Protein AF-A0A482RFK4-F1 (afdb_monomer)

pLDDT: mean 79.27, std 25.06, range [31.72, 98.38]

Mean predicted aligned error: 10.67 Å

Foldseek 3Di:
DDALEAAACEAAADCEAAEHNEYYYCEYEYALEYEYHPEYAYCEYHEHVEYEAHCEYHDHQEYEYHPHYHYHVHYDDHNWYFDDDPCVVVDDDDDDDDPDDDDDDDDGDTDDDDPPPDD

Sequence (119 aa):
MKDGAVLDRCIIGAGACIGTNARLHDTIVLPGARVGDKAQAFFSIIGALASVGPAAVLHPGVVVGAHCPVDAERIVASYTRLAAVSAEECGAPSHPTQARLWPQPGECIVREAREEEDE

Solvent-accessible surface area (backbone atoms only — not comparable to full-atom values): 6371 Å² total; per-residue (Å²): 111,40,66,76,44,44,76,41,81,55,48,79,30,67,77,40,41,43,23,39,45,16,41,37,32,52,22,39,38,28,39,47,14,35,40,20,38,47,16,36,36,29,46,24,40,40,19,40,51,12,36,40,17,38,47,14,36,38,31,51,47,20,35,39,26,53,61,20,65,42,55,62,60,38,75,43,60,59,61,38,49,40,51,50,72,60,51,84,81,56,86,64,83,90,83,90,83,74,98,72,76,80,83,77,86,68,88,59,68,77,55,79,80,76,82,80,80,87,126

Secondary structure (DSSP, 8-state):
--TT-EEES-EE-TT-EE-TT-EEES-EE-TT-EE-TT-EEES-EE-TT-EE-TT-EE-TT-EEPTT-EE-TT-EE-TT-EE-PPPTTTTT-------S-S------------------

Nearest PDB structures (foldseek):
  6o81-assembly1_B  TM=9.706E-01  e=1.075E-03  Homo sapiens
  6jly-assembly1_J  TM=9.493E-01  e=5.920E-03  Schizosaccharomyces pombe 972h-
  5vmk-assembly1_C  TM=9.844E-01  e=8.533E-03  Acinetobacter baumannii
  8tqo-assembly1_A  TM=7.732E-01  e=6.604E-04  Homo sapiens
  8cu9-assembly1_A  TM=8.658E-01  e=1.307E-02  Klebsiella pneumoniae subsp. pneumoniae

Radius of gyration: 14.48 Å; Cα contacts (8 Å, |Δi|>4): 309; chains: 1; bounding box: 39×36×40 Å

Structure (mmCIF, N/CA/C/O backbone):
data_AF-A0A482RFK4-F1
#
_entry.id   AF-A0A482RFK4-F1
#
loop_
_atom_site.group_PDB
_atom_site.id
_atom_site.type_symbol
_atom_site.label_atom_id
_atom_site.label_alt_id
_atom_site.label_comp_id
_atom_site.label_asym_id
_atom_site.label_entity_id
_atom_site.label_seq_id
_atom_site.pdbx_PDB_ins_code
_atom_site.Cartn_x
_atom_site.Cartn_y
_atom_site.Cartn_z
_atom_site.occupancy
_atom_site.B_iso_or_equiv
_atom_site.auth_seq_id
_atom_site.auth_comp_id
_atom_site.auth_asym_id
_atom_site.auth_atom_id
_atom_site.pdbx_PDB_model_num
ATOM 1 N N . MET A 1 1 ? -8.321 -10.108 4.914 1.00 69.69 1 MET A N 1
ATOM 2 C CA . MET A 1 1 ? -8.699 -8.689 5.087 1.00 69.69 1 MET A CA 1
ATOM 3 C C . MET A 1 1 ? -9.358 -8.556 6.446 1.00 69.69 1 MET A C 1
ATOM 5 O O . MET A 1 1 ? -10.093 -9.467 6.808 1.00 69.69 1 MET A O 1
ATOM 9 N N . LYS A 1 2 ? -9.034 -7.512 7.211 1.00 81.69 2 LYS A N 1
ATOM 10 C CA . LYS A 1 2 ? -9.659 -7.242 8.513 1.00 81.69 2 LYS A CA 1
ATOM 11 C C . LYS A 1 2 ? -10.765 -6.187 8.394 1.00 81.69 2 LYS A C 1
ATOM 13 O O . LYS A 1 2 ? -10.870 -5.511 7.371 1.00 81.69 2 LYS A O 1
ATOM 18 N N . ASP A 1 3 ? -11.559 -6.059 9.451 1.00 89.44 3 ASP A N 1
ATOM 19 C CA . ASP A 1 3 ? -12.733 -5.187 9.513 1.00 89.44 3 ASP A CA 1
ATOM 20 C C . ASP A 1 3 ? -12.427 -3.723 9.157 1.00 89.44 3 ASP A C 1
ATOM 22 O O . ASP A 1 3 ? -11.358 -3.181 9.453 1.00 89.44 3 ASP A O 1
ATOM 26 N N . GLY A 1 4 ? -13.385 -3.072 8.496 1.00 91.75 4 GLY A N 1
ATOM 27 C CA . GLY A 1 4 ? -13.332 -1.642 8.174 1.00 91.75 4 GLY A CA 1
ATOM 28 C C . GLY A 1 4 ? -12.317 -1.237 7.101 1.00 91.75 4 GLY A C 1
ATOM 29 O O . GLY A 1 4 ? -12.232 -0.055 6.774 1.00 91.75 4 GLY A O 1
ATOM 30 N N . ALA A 1 5 ? -11.544 -2.173 6.542 1.00 93.62 5 ALA A N 1
ATOM 31 C CA . ALA A 1 5 ? -10.683 -1.872 5.406 1.00 93.62 5 ALA A CA 1
ATOM 32 C C . ALA A 1 5 ? -11.521 -1.486 4.173 1.00 93.62 5 ALA A C 1
ATOM 34 O O . ALA A 1 5 ? -12.540 -2.109 3.876 1.00 93.62 5 ALA A O 1
ATOM 35 N N . VAL A 1 6 ? -11.078 -0.459 3.453 1.00 96.75 6 VAL A N 1
ATOM 36 C CA . VAL A 1 6 ? -11.724 0.054 2.240 1.00 96.75 6 VAL A CA 1
ATOM 37 C C . VAL A 1 6 ? -10.761 -0.139 1.081 1.0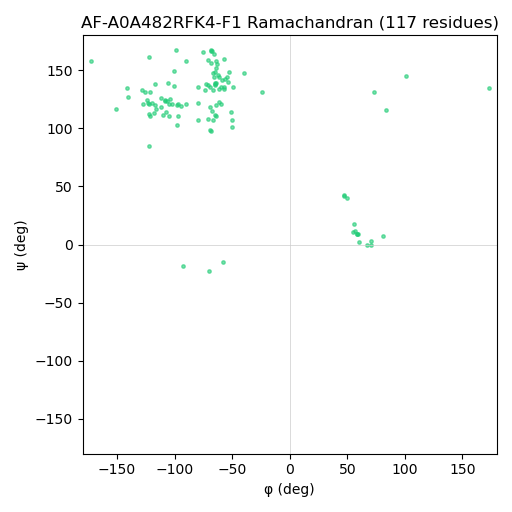0 96.75 6 VAL A C 1
ATOM 39 O O . VAL A 1 6 ? -9.648 0.385 1.110 1.00 96.75 6 VAL A O 1
ATOM 42 N N . LEU A 1 7 ? -11.185 -0.910 0.082 1.00 96.19 7 LEU A N 1
ATOM 43 C CA . LEU A 1 7 ? -10.423 -1.168 -1.133 1.00 96.19 7 LEU A CA 1
ATOM 44 C C . LEU A 1 7 ? -11.255 -0.732 -2.330 1.00 96.19 7 LEU A C 1
ATOM 46 O O . LEU A 1 7 ? -12.347 -1.256 -2.542 1.00 96.19 7 LEU A O 1
ATOM 50 N N . ASP A 1 8 ? -10.720 0.190 -3.115 1.00 97.50 8 ASP A N 1
ATOM 51 C CA . ASP A 1 8 ? -11.346 0.671 -4.340 1.00 97.50 8 ASP A CA 1
ATOM 52 C C . ASP A 1 8 ? -10.388 0.478 -5.518 1.00 97.50 8 ASP A C 1
ATOM 54 O O . ASP A 1 8 ? -9.231 0.894 -5.460 1.00 97.50 8 ASP A O 1
ATOM 58 N N . ARG A 1 9 ? -10.844 -0.228 -6.559 1.00 97.75 9 ARG A N 1
ATOM 59 C CA . ARG A 1 9 ? -10.045 -0.581 -7.754 1.00 97.75 9 ARG A CA 1
ATOM 60 C C . ARG A 1 9 ? -8.652 -1.149 -7.434 1.00 97.75 9 ARG A C 1
ATOM 62 O O . ARG A 1 9 ? -7.653 -0.802 -8.055 1.00 97.75 9 ARG A O 1
ATOM 69 N N . CYS A 1 10 ? -8.582 -2.037 -6.443 1.00 97.19 10 CYS A N 1
ATOM 70 C CA . CYS A 1 10 ? -7.333 -2.665 -6.017 1.00 97.19 10 CYS A CA 1
ATOM 71 C C . CYS A 1 10 ? -7.172 -4.084 -6.573 1.00 97.19 10 CYS A C 1
ATOM 73 O O . CYS A 1 10 ? -8.147 -4.823 -6.711 1.00 97.19 10 CYS A O 1
ATOM 75 N N . ILE A 1 11 ? -5.923 -4.494 -6.797 1.00 97.69 11 ILE A N 1
ATOM 76 C CA . ILE A 1 11 ? -5.557 -5.885 -7.102 1.00 97.69 11 ILE A CA 1
ATOM 77 C C . ILE A 1 11 ? -4.834 -6.453 -5.887 1.00 97.69 11 ILE A C 1
ATOM 79 O O . ILE A 1 11 ? -3.828 -5.893 -5.459 1.00 97.69 11 ILE A O 1
ATOM 83 N N . ILE A 1 12 ? -5.331 -7.563 -5.339 1.00 97.12 12 ILE A N 1
ATOM 84 C CA . ILE A 1 12 ? -4.782 -8.185 -4.129 1.00 97.12 12 ILE A CA 1
ATOM 85 C C . ILE A 1 12 ? -4.232 -9.569 -4.458 1.00 97.12 12 ILE A C 1
ATOM 87 O O . ILE A 1 12 ? -4.963 -10.476 -4.851 1.00 97.12 12 ILE A O 1
ATOM 91 N N . GLY A 1 13 ? -2.924 -9.721 -4.284 1.00 96.12 13 GLY A N 1
ATOM 92 C CA . GLY A 1 13 ? -2.199 -10.961 -4.492 1.00 96.12 13 GLY A CA 1
ATOM 93 C C . GLY A 1 13 ? -2.502 -12.012 -3.425 1.00 96.12 13 GLY A C 1
ATOM 94 O O . GLY A 1 13 ? -2.919 -11.715 -2.303 1.00 96.12 13 GLY A O 1
ATOM 95 N N . ALA A 1 14 ? -2.250 -13.273 -3.773 1.00 95.19 14 ALA A N 1
ATOM 96 C CA . ALA A 1 14 ? -2.475 -14.405 -2.882 1.00 95.19 14 ALA A CA 1
ATOM 97 C C . ALA A 1 14 ? -1.702 -14.256 -1.558 1.00 95.19 14 ALA A C 1
ATOM 99 O O . ALA A 1 14 ? -0.529 -13.881 -1.538 1.00 95.19 14 ALA A O 1
ATOM 100 N N . GLY A 1 15 ? -2.367 -14.544 -0.437 1.00 93.06 15 GLY A N 1
ATOM 101 C CA . GLY A 1 15 ? -1.764 -14.469 0.898 1.00 93.06 15 GLY A CA 1
ATOM 102 C C . GLY A 1 15 ? -1.465 -13.052 1.405 1.00 93.06 15 GLY A C 1
ATOM 103 O O . GLY A 1 15 ? -0.922 -12.916 2.503 1.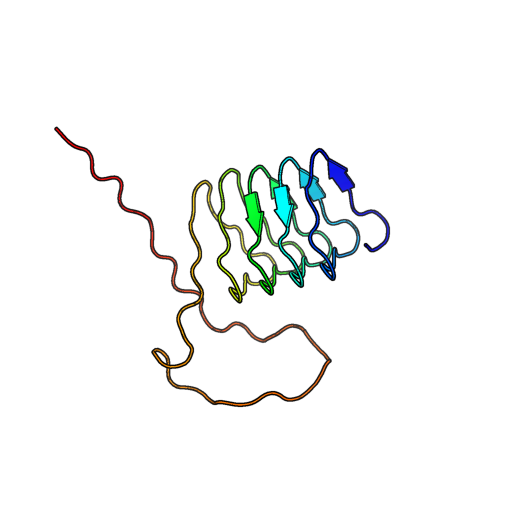00 93.06 15 GLY A O 1
ATOM 104 N N . ALA A 1 16 ? -1.816 -12.001 0.654 1.00 9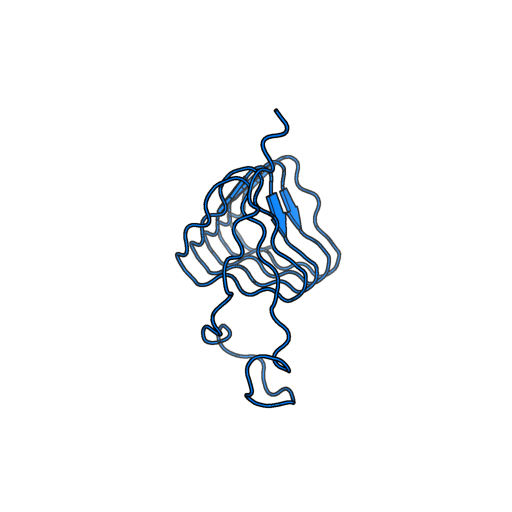4.62 16 ALA A N 1
ATOM 105 C CA . ALA A 1 16 ? -1.667 -10.633 1.127 1.00 94.62 16 ALA A CA 1
ATOM 106 C C . ALA A 1 16 ? -2.581 -10.365 2.335 1.00 94.62 16 ALA A C 1
ATOM 108 O O . ALA A 1 16 ? -3.741 -10.787 2.393 1.00 94.62 16 ALA A O 1
ATOM 109 N N . CYS A 1 17 ? -2.051 -9.652 3.324 1.00 94.81 17 CYS A N 1
ATOM 110 C CA . CYS A 1 17 ? -2.746 -9.335 4.564 1.00 94.81 17 CYS A CA 1
ATOM 111 C C . CYS A 1 17 ? -3.029 -7.837 4.625 1.00 94.81 17 CYS A C 1
ATOM 113 O O . CYS A 1 17 ? -2.097 -7.042 4.674 1.00 94.81 17 CYS A O 1
ATOM 115 N N . ILE A 1 18 ? -4.308 -7.465 4.680 1.00 96.62 18 ILE A N 1
ATOM 116 C CA . ILE A 1 18 ? -4.742 -6.070 4.819 1.00 96.62 18 ILE A CA 1
ATOM 117 C C . ILE A 1 18 ? -5.256 -5.833 6.237 1.00 96.62 18 ILE A C 1
ATOM 119 O O . ILE A 1 18 ? -6.152 -6.557 6.694 1.00 96.62 18 ILE A O 1
ATOM 123 N N . GLY A 1 19 ? -4.658 -4.853 6.910 1.00 94.94 19 GLY A N 1
ATOM 124 C CA . GLY A 1 19 ? -4.973 -4.433 8.269 1.00 94.94 19 GLY A CA 1
ATOM 125 C C . GLY A 1 19 ? -6.343 -3.774 8.417 1.00 94.94 19 GLY A C 1
ATOM 126 O O . GLY A 1 19 ? -7.005 -3.419 7.443 1.00 94.94 19 GLY A O 1
ATOM 127 N N . THR A 1 20 ? -6.778 -3.624 9.664 1.00 94.62 20 THR A N 1
ATOM 128 C CA . THR A 1 20 ? -8.068 -3.032 10.039 1.00 94.62 20 THR A CA 1
ATOM 129 C C . THR A 1 20 ? -8.095 -1.560 9.638 1.00 94.62 20 THR A C 1
ATOM 131 O O . THR A 1 20 ? -7.126 -0.841 9.881 1.00 94.62 20 THR A O 1
ATOM 134 N N . ASN A 1 21 ? -9.202 -1.079 9.067 1.00 96.19 21 ASN A N 1
ATOM 135 C CA . ASN A 1 21 ? -9.362 0.319 8.632 1.00 96.19 21 ASN A CA 1
ATOM 136 C C . ASN A 1 21 ? -8.298 0.831 7.638 1.00 96.19 21 ASN A C 1
ATOM 138 O O . ASN A 1 21 ? -8.137 2.044 7.496 1.00 96.19 21 ASN A O 1
ATOM 142 N N . ALA A 1 22 ? -7.554 -0.054 6.965 1.00 96.44 22 ALA A N 1
ATOM 143 C CA . ALA A 1 22 ? -6.651 0.353 5.891 1.00 96.44 22 ALA A CA 1
ATOM 144 C C . ALA A 1 22 ? -7.455 0.904 4.701 1.00 96.44 22 ALA A C 1
ATOM 146 O O . ALA A 1 22 ? -8.546 0.411 4.408 1.00 96.44 22 ALA A O 1
ATOM 147 N N . ARG A 1 23 ? -6.927 1.920 4.016 1.00 97.94 23 ARG A N 1
ATOM 148 C CA . ARG A 1 23 ? -7.580 2.572 2.872 1.00 97.94 23 ARG A CA 1
ATOM 149 C C . ARG A 1 23 ? -6.686 2.465 1.649 1.00 97.94 23 ARG A C 1
ATOM 151 O O . ARG A 1 23 ? -5.631 3.091 1.606 1.00 97.94 23 ARG A O 1
ATOM 158 N N . LEU A 1 24 ? -7.103 1.665 0.677 1.00 97.50 24 LEU A N 1
ATOM 159 C CA . LEU A 1 24 ? -6.361 1.421 -0.555 1.00 97.50 24 LEU A CA 1
ATOM 160 C C . LEU A 1 24 ? -7.216 1.829 -1.751 1.00 97.50 24 LEU A C 1
ATOM 162 O O . LEU A 1 24 ? -8.384 1.448 -1.841 1.00 97.50 24 LEU A O 1
ATOM 166 N N . HIS A 1 25 ? -6.632 2.597 -2.662 1.00 98.06 25 HIS A N 1
ATOM 167 C CA . HIS A 1 25 ? -7.326 3.108 -3.838 1.00 98.06 25 HIS A CA 1
ATOM 168 C C . HIS A 1 25 ? -6.399 3.049 -5.050 1.00 98.06 25 HIS A C 1
ATOM 170 O O . HIS A 1 25 ? -5.263 3.525 -4.979 1.00 98.06 25 HIS A O 1
ATOM 176 N N . ASP A 1 26 ? -6.855 2.426 -6.139 1.00 98.12 26 ASP A N 1
ATOM 177 C CA . ASP A 1 26 ? -6.062 2.208 -7.360 1.00 98.12 26 ASP A CA 1
ATOM 178 C C . ASP A 1 26 ? -4.676 1.601 -7.059 1.00 98.12 26 ASP A C 1
ATOM 180 O O . ASP A 1 26 ? -3.652 2.014 -7.599 1.00 98.12 26 ASP A O 1
ATOM 184 N N . THR A 1 27 ? -4.623 0.661 -6.111 1.00 98.12 27 THR A N 1
ATOM 185 C CA . THR A 1 27 ? -3.371 0.118 -5.567 1.00 98.12 27 THR A CA 1
ATOM 186 C C . THR A 1 27 ? -3.236 -1.371 -5.867 1.00 98.12 27 THR A C 1
ATOM 188 O O . THR A 1 27 ? -4.184 -2.149 -5.729 1.00 98.12 27 THR A O 1
ATOM 191 N N . ILE A 1 28 ? -2.027 -1.787 -6.241 1.00 98.38 28 ILE A N 1
ATOM 192 C CA . ILE A 1 28 ? -1.677 -3.191 -6.469 1.00 98.38 28 ILE A CA 1
ATOM 193 C C . ILE A 1 28 ? -0.899 -3.694 -5.258 1.00 98.38 28 ILE A C 1
ATOM 195 O O . ILE A 1 28 ? 0.169 -3.179 -4.940 1.00 98.38 28 ILE A O 1
ATOM 199 N N . VAL A 1 29 ? -1.412 -4.724 -4.596 1.00 97.75 29 VAL A N 1
ATOM 200 C CA . VAL A 1 29 ? -0.751 -5.396 -3.476 1.00 97.75 29 VAL A CA 1
ATOM 201 C C . VAL A 1 29 ? -0.316 -6.774 -3.944 1.00 97.75 29 VAL A C 1
ATOM 203 O O . VAL A 1 29 ? -1.152 -7.631 -4.216 1.00 97.75 29 VAL A O 1
ATOM 206 N N . LEU A 1 30 ? 0.988 -6.999 -4.068 1.00 97.94 30 LEU A N 1
ATOM 207 C CA . LEU A 1 30 ? 1.535 -8.261 -4.559 1.00 97.94 30 LEU A CA 1
ATOM 208 C C . LEU A 1 30 ? 1.469 -9.385 -3.500 1.00 97.94 30 LEU A C 1
ATOM 210 O O . LEU A 1 30 ? 1.209 -9.132 -2.319 1.00 97.94 30 LEU A O 1
ATOM 214 N N . PRO A 1 31 ? 1.661 -10.657 -3.911 1.00 97.69 31 PRO A N 1
ATOM 215 C CA . PRO A 1 31 ? 1.495 -11.810 -3.030 1.00 97.69 31 PRO A CA 1
ATOM 216 C C . PRO A 1 31 ? 2.310 -11.738 -1.735 1.00 97.69 31 PRO A C 1
ATOM 218 O O . PRO A 1 31 ? 3.463 -11.304 -1.714 1.00 97.69 31 PRO A O 1
ATOM 221 N N . GLY A 1 32 ? 1.692 -12.179 -0.639 1.00 92.62 32 GLY A N 1
ATOM 222 C CA . GLY A 1 32 ? 2.308 -12.232 0.689 1.00 92.62 32 GLY A CA 1
ATOM 223 C C . GLY A 1 32 ? 2.630 -10.877 1.333 1.00 92.62 32 GLY A C 1
ATOM 224 O O . GLY A 1 32 ? 3.132 -10.862 2.458 1.00 92.62 32 GLY A O 1
ATOM 225 N N . ALA A 1 33 ? 2.342 -9.752 0.670 1.00 96.50 33 ALA A N 1
ATOM 226 C CA . ALA A 1 33 ? 2.545 -8.426 1.239 1.00 96.50 33 ALA A CA 1
ATOM 227 C C . ALA A 1 33 ? 1.644 -8.185 2.461 1.00 96.50 33 ALA A C 1
ATOM 229 O O . ALA A 1 33 ? 0.545 -8.739 2.580 1.00 96.50 33 ALA A O 1
ATOM 230 N N . ARG A 1 34 ? 2.096 -7.335 3.383 1.00 96.06 34 ARG A N 1
ATOM 231 C CA . ARG A 1 34 ? 1.375 -6.993 4.612 1.00 96.06 34 ARG A CA 1
ATOM 232 C C . ARG A 1 34 ? 1.166 -5.492 4.686 1.00 96.06 34 ARG A C 1
ATOM 234 O O . ARG A 1 34 ? 2.127 -4.737 4.699 1.00 96.06 34 ARG A O 1
ATOM 241 N N . VAL A 1 35 ? -0.085 -5.071 4.780 1.00 96.69 35 VAL A N 1
ATOM 242 C CA . VAL A 1 35 ? -0.480 -3.675 4.964 1.00 96.69 35 VAL A CA 1
ATOM 243 C C . VAL A 1 35 ? -0.999 -3.505 6.384 1.00 96.69 35 VAL A C 1
ATOM 245 O O . VAL A 1 35 ? -1.901 -4.232 6.802 1.00 96.69 35 VAL A O 1
ATOM 248 N N . GLY A 1 36 ? -0.407 -2.577 7.131 1.00 95.25 36 GLY A N 1
ATOM 249 C CA . GLY A 1 36 ? -0.745 -2.307 8.521 1.00 95.25 36 GLY A CA 1
ATOM 250 C C . GLY A 1 36 ? -2.139 -1.718 8.721 1.00 95.25 36 GLY A C 1
ATOM 251 O O . GLY A 1 36 ? -2.806 -1.263 7.790 1.00 95.25 36 GLY A O 1
ATOM 252 N N . ASP A 1 37 ? -2.590 -1.727 9.972 1.00 96.44 37 ASP A N 1
ATOM 253 C CA . ASP A 1 37 ? -3.875 -1.143 10.353 1.00 96.44 37 ASP A CA 1
ATOM 254 C C . ASP A 1 37 ? -3.856 0.378 10.105 1.00 96.44 37 ASP A C 1
ATOM 256 O O . ASP A 1 37 ? -2.857 1.042 10.376 1.00 96.44 37 ASP A O 1
ATOM 260 N N . LYS A 1 38 ? -4.954 0.943 9.589 1.00 97.06 38 LYS A N 1
ATOM 261 C CA . LYS A 1 38 ? -5.088 2.367 9.214 1.00 97.06 38 LYS A CA 1
ATOM 262 C C . LYS A 1 38 ? -4.078 2.876 8.171 1.00 97.06 38 LYS A C 1
ATOM 264 O O . LYS A 1 38 ? -4.014 4.083 7.951 1.00 97.06 38 LYS A O 1
ATOM 269 N N . ALA A 1 39 ? -3.295 2.002 7.540 1.00 97.69 39 ALA A N 1
ATOM 270 C CA . ALA A 1 39 ? -2.393 2.408 6.470 1.00 97.69 39 ALA A CA 1
ATOM 271 C C . ALA A 1 39 ? -3.185 2.923 5.261 1.00 97.69 39 ALA A C 1
ATOM 273 O O . ALA A 1 39 ? -4.303 2.468 4.995 1.00 97.69 39 ALA A O 1
ATOM 274 N N . GLN A 1 40 ? -2.602 3.869 4.533 1.00 98.38 40 GLN A N 1
ATOM 275 C CA . GLN A 1 40 ? -3.217 4.508 3.379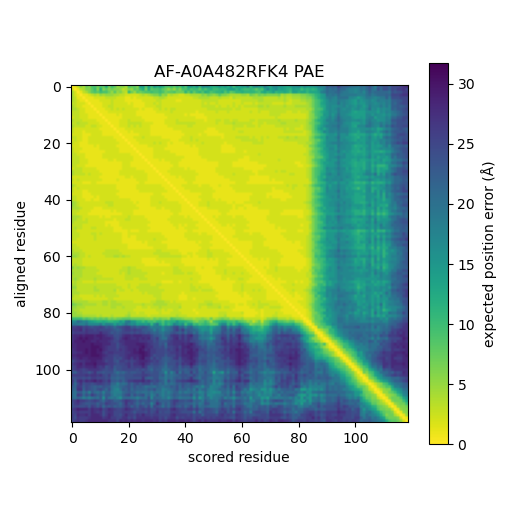 1.00 98.38 40 GLN A CA 1
ATOM 276 C C . GLN A 1 40 ? -2.298 4.383 2.169 1.00 98.38 40 GLN A C 1
ATOM 278 O O . GLN A 1 40 ? -1.113 4.691 2.268 1.00 98.38 40 GLN A O 1
ATOM 283 N N . ALA A 1 41 ? -2.838 3.944 1.035 1.00 97.31 41 ALA A N 1
ATOM 284 C CA . ALA A 1 41 ? -2.103 3.911 -0.222 1.00 97.31 41 ALA A CA 1
ATOM 285 C C . ALA A 1 41 ? -3.002 4.308 -1.391 1.00 97.31 41 ALA A C 1
ATOM 287 O O . ALA A 1 41 ? -4.135 3.834 -1.516 1.00 97.31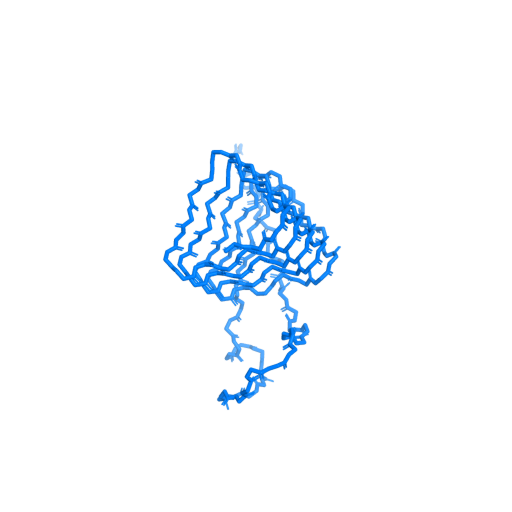 41 ALA A O 1
ATOM 288 N N . PHE A 1 42 ? -2.470 5.171 -2.250 1.00 97.25 42 PHE A N 1
ATOM 289 C CA . PHE A 1 42 ? -3.164 5.698 -3.418 1.00 97.25 42 PHE A CA 1
ATOM 290 C C . PHE A 1 42 ? -2.277 5.498 -4.640 1.00 97.25 42 PHE A C 1
ATOM 292 O O . PHE A 1 42 ? -1.092 5.813 -4.569 1.00 97.25 42 PHE A O 1
ATOM 299 N N . PHE A 1 43 ? -2.817 4.980 -5.746 1.00 97.56 43 PHE A N 1
ATOM 300 C CA . PHE A 1 43 ? -2.084 4.830 -7.015 1.00 97.56 43 PHE A CA 1
ATOM 301 C C . PHE A 1 43 ? -0.690 4.200 -6.846 1.00 97.56 43 PHE A C 1
ATOM 303 O O . PHE A 1 43 ? 0.291 4.692 -7.398 1.00 97.56 43 PHE A O 1
ATOM 310 N N . SER A 1 44 ? -0.583 3.173 -6.000 1.00 97.88 44 SER A N 1
ATOM 311 C CA . SER A 1 44 ? 0.700 2.639 -5.531 1.00 97.88 44 SER A CA 1
ATOM 312 C C . SER A 1 44 ? 0.860 1.154 -5.849 1.00 97.88 44 SER A C 1
ATOM 314 O O . SER A 1 44 ? -0.113 0.431 -6.076 1.00 97.88 44 SER A O 1
ATOM 316 N N . ILE A 1 45 ? 2.103 0.677 -5.818 1.00 98.19 45 ILE A N 1
ATOM 317 C CA . ILE A 1 45 ? 2.438 -0.745 -5.941 1.00 98.19 45 ILE A CA 1
ATOM 318 C C . ILE A 1 45 ? 3.157 -1.186 -4.669 1.00 98.19 45 ILE A C 1
ATOM 320 O O . ILE A 1 45 ? 4.204 -0.647 -4.321 1.00 98.19 45 ILE A O 1
ATOM 324 N N . ILE A 1 46 ? 2.607 -2.186 -3.984 1.00 97.56 46 ILE A N 1
ATOM 325 C CA . ILE A 1 46 ? 3.196 -2.793 -2.790 1.00 97.56 46 ILE A CA 1
ATOM 326 C C . ILE A 1 46 ? 3.772 -4.152 -3.174 1.00 97.56 46 ILE A C 1
ATOM 328 O O . ILE A 1 46 ? 3.021 -5.079 -3.471 1.00 97.56 46 ILE A O 1
ATOM 332 N N . GLY A 1 47 ? 5.100 -4.248 -3.170 1.00 97.38 47 GLY A N 1
ATOM 333 C CA . GLY A 1 47 ? 5.885 -5.402 -3.596 1.00 97.38 47 GLY A CA 1
ATOM 334 C C . GLY A 1 47 ? 5.569 -6.705 -2.868 1.00 97.38 47 GLY A C 1
ATOM 335 O O . GLY A 1 47 ? 5.024 -6.719 -1.764 1.00 97.38 47 GLY A O 1
ATOM 336 N N . ALA A 1 48 ? 5.935 -7.830 -3.487 1.00 95.50 48 ALA A N 1
ATOM 337 C CA . ALA A 1 48 ? 5.732 -9.147 -2.889 1.00 95.50 48 ALA A CA 1
ATOM 338 C C . ALA A 1 48 ? 6.475 -9.246 -1.551 1.00 95.50 48 ALA A C 1
ATOM 340 O O . ALA A 1 48 ? 7.623 -8.813 -1.440 1.00 95.50 48 ALA A O 1
ATOM 341 N N . LEU A 1 49 ? 5.812 -9.802 -0.534 1.00 94.00 49 LEU A N 1
ATOM 342 C CA . LEU A 1 49 ? 6.357 -9.935 0.826 1.00 94.00 49 LEU A CA 1
ATOM 343 C C . LEU A 1 49 ? 6.807 -8.607 1.475 1.00 94.00 49 LEU A C 1
ATOM 345 O O . LEU A 1 49 ? 7.445 -8.635 2.526 1.00 94.00 49 LEU A O 1
ATOM 349 N N . ALA A 1 50 ? 6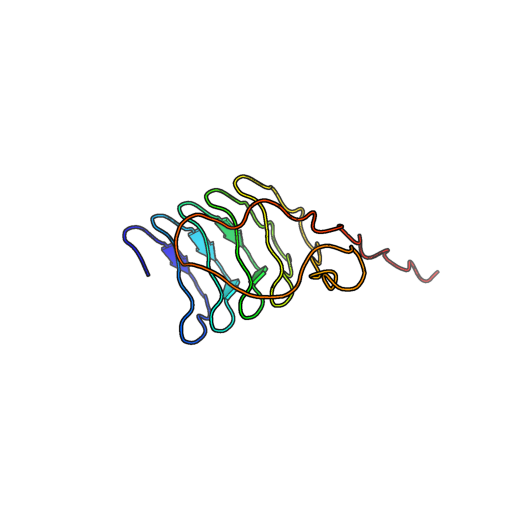.472 -7.452 0.890 1.00 95.62 50 ALA A N 1
ATOM 350 C CA . ALA A 1 50 ? 6.724 -6.152 1.498 1.00 95.62 50 ALA A CA 1
ATOM 351 C C . ALA A 1 50 ? 5.840 -5.954 2.735 1.00 95.62 50 ALA A C 1
ATOM 353 O O . ALA A 1 50 ? 4.759 -6.546 2.851 1.00 95.62 50 ALA A O 1
ATOM 354 N N . SER A 1 51 ? 6.275 -5.095 3.653 1.00 95.12 51 SER A N 1
ATOM 355 C CA . SER A 1 51 ? 5.518 -4.775 4.864 1.00 95.12 51 SER A CA 1
ATOM 356 C C . SER A 1 51 ? 5.346 -3.274 5.012 1.00 95.12 51 SER A C 1
ATOM 358 O O . SER A 1 51 ? 6.331 -2.555 5.124 1.00 95.12 51 SER A O 1
ATOM 360 N N . VAL A 1 52 ? 4.102 -2.809 5.067 1.00 96.62 52 VAL A N 1
ATOM 361 C CA . VAL A 1 52 ? 3.751 -1.406 5.283 1.00 96.62 52 VAL A CA 1
ATOM 362 C C . VAL A 1 52 ? 3.259 -1.205 6.710 1.00 96.62 52 VAL A C 1
ATOM 364 O O . VAL A 1 52 ? 2.320 -1.878 7.137 1.00 96.62 52 VAL A O 1
ATOM 367 N N . GLY A 1 53 ? 3.898 -0.271 7.416 1.00 95.19 53 GLY A N 1
ATOM 368 C CA . GLY A 1 53 ? 3.575 0.247 8.748 1.00 95.19 53 GLY A CA 1
ATOM 369 C C . GLY A 1 53 ? 2.084 0.443 9.025 1.00 95.19 53 GLY A C 1
ATOM 370 O O . GLY A 1 53 ? 1.357 0.839 8.111 1.00 95.19 53 GLY A O 1
ATOM 371 N N . PRO A 1 54 ? 1.583 0.268 10.266 1.00 96.12 54 PRO A N 1
ATOM 372 C CA . PRO A 1 54 ? 0.285 0.815 10.631 1.00 96.12 54 PRO A CA 1
ATOM 373 C C . PRO A 1 54 ? 0.338 2.336 10.487 1.00 96.12 54 PRO A C 1
ATOM 375 O O . PRO A 1 54 ? 1.374 2.948 10.745 1.00 96.12 54 PRO A O 1
ATOM 378 N N . ALA A 1 55 ? -0.772 2.932 10.062 1.00 96.75 55 ALA A N 1
ATOM 379 C CA . ALA A 1 55 ? -0.904 4.368 9.818 1.00 96.75 55 ALA A CA 1
ATOM 380 C C . ALA A 1 55 ? 0.133 4.980 8.849 1.00 96.75 55 ALA A C 1
ATOM 382 O O . ALA A 1 55 ? 0.191 6.200 8.727 1.00 96.75 55 ALA A O 1
ATOM 383 N N . ALA A 1 56 ? 0.920 4.169 8.131 1.00 97.50 56 ALA A N 1
ATOM 384 C CA . ALA A 1 56 ? 1.797 4.667 7.080 1.00 97.50 56 ALA A CA 1
ATOM 385 C C . ALA A 1 56 ? 0.967 5.228 5.915 1.00 97.50 56 ALA A C 1
ATOM 387 O O . ALA A 1 56 ? -0.125 4.730 5.620 1.00 97.50 56 ALA A O 1
ATOM 388 N N . VAL A 1 57 ? 1.495 6.250 5.247 1.00 98.12 57 VAL A N 1
ATOM 389 C CA . VAL A 1 57 ? 0.837 6.935 4.131 1.00 98.12 57 VAL A CA 1
ATOM 390 C C . VAL A 1 57 ? 1.735 6.869 2.905 1.00 98.12 57 VAL A C 1
ATOM 392 O O . VAL A 1 57 ? 2.800 7.483 2.866 1.00 98.12 57 VAL A O 1
ATOM 395 N N . LEU A 1 58 ? 1.290 6.128 1.895 1.00 97.62 58 LEU A N 1
ATOM 396 C CA . LEU A 1 58 ? 1.913 6.079 0.580 1.00 97.62 58 LEU A CA 1
ATOM 397 C C . LEU A 1 58 ? 1.165 7.044 -0.338 1.00 97.62 58 LEU A C 1
ATOM 399 O O . LEU A 1 58 ? -0.004 6.824 -0.675 1.00 97.62 58 LEU A O 1
ATOM 403 N N . HIS A 1 59 ? 1.830 8.135 -0.704 1.00 97.19 59 HIS A N 1
ATOM 404 C CA . HIS A 1 59 ? 1.285 9.084 -1.663 1.00 97.19 59 HIS A CA 1
ATOM 405 C C . HIS A 1 59 ? 1.203 8.485 -3.082 1.00 97.19 59 HIS A C 1
ATOM 407 O O . HIS A 1 59 ? 1.783 7.430 -3.349 1.00 97.19 59 HIS A O 1
ATOM 413 N N . PRO A 1 60 ? 0.476 9.141 -4.006 1.00 98.00 60 PRO A N 1
ATOM 414 C CA . PRO A 1 60 ? 0.326 8.673 -5.380 1.00 98.00 60 PRO A CA 1
ATOM 415 C C . PRO A 1 60 ? 1.642 8.304 -6.072 1.00 98.00 60 PRO A C 1
ATOM 417 O O . PRO A 1 60 ? 2.624 9.042 -6.010 1.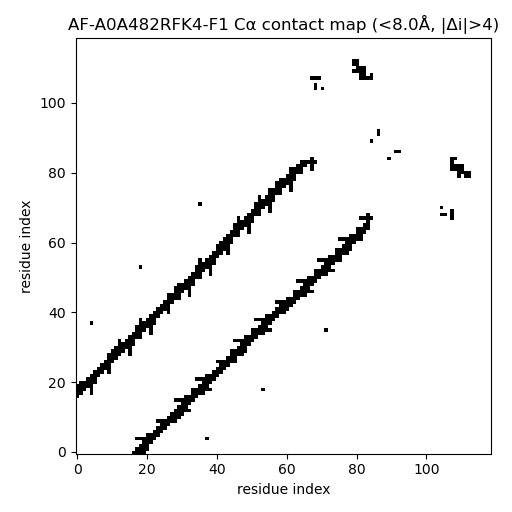00 98.00 60 PRO A O 1
ATOM 420 N N . GLY A 1 61 ? 1.654 7.167 -6.765 1.00 94.81 61 GLY A N 1
ATOM 421 C CA . GLY A 1 61 ? 2.788 6.721 -7.573 1.00 94.81 61 GLY A CA 1
ATOM 422 C C . GLY A 1 61 ? 3.920 6.046 -6.796 1.00 94.81 61 GLY A C 1
ATOM 423 O O . GLY A 1 61 ? 4.962 5.769 -7.388 1.00 94.81 61 GLY A O 1
ATOM 424 N N . VAL A 1 62 ? 3.759 5.775 -5.497 1.00 97.62 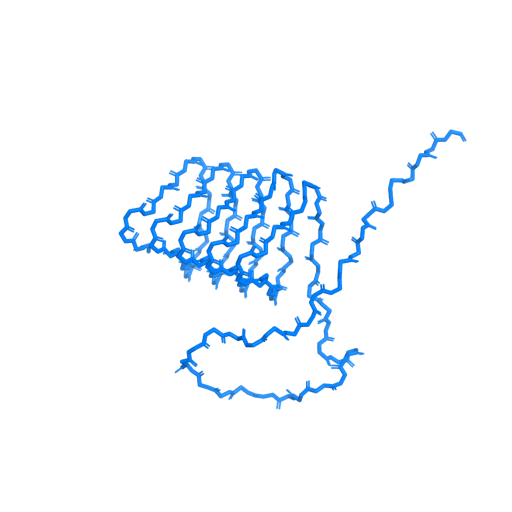62 VAL A N 1
ATOM 425 C CA . VAL A 1 62 ? 4.789 5.083 -4.711 1.00 97.62 62 VAL A CA 1
ATOM 426 C C . VAL A 1 62 ? 4.917 3.619 -5.134 1.00 97.62 62 VAL A C 1
ATOM 428 O O . VAL A 1 62 ? 3.930 2.891 -5.269 1.00 97.62 62 VAL A O 1
ATOM 431 N N . VAL A 1 63 ? 6.161 3.164 -5.282 1.00 97.69 63 VAL A N 1
ATOM 432 C CA . VAL A 1 63 ? 6.499 1.761 -5.545 1.00 97.69 63 VAL A CA 1
ATOM 433 C C . VAL A 1 63 ? 7.336 1.228 -4.391 1.00 97.69 63 VAL A C 1
ATOM 435 O O . VAL A 1 63 ? 8.477 1.640 -4.195 1.00 97.69 63 VAL A O 1
ATOM 438 N N . VAL A 1 64 ? 6.777 0.288 -3.637 1.00 96.62 64 VAL A N 1
ATOM 439 C CA . VAL A 1 64 ? 7.475 -0.444 -2.578 1.00 96.62 64 VAL A CA 1
ATOM 440 C C . VAL A 1 64 ? 8.010 -1.742 -3.170 1.00 96.62 64 VAL A C 1
ATOM 442 O O . VAL A 1 64 ? 7.244 -2.565 -3.667 1.00 96.62 64 VAL A O 1
ATOM 445 N N . GLY A 1 65 ? 9.323 -1.932 -3.138 1.00 96.06 65 GLY A N 1
ATOM 446 C CA . GLY A 1 65 ? 9.990 -3.127 -3.642 1.00 96.06 65 GLY A CA 1
ATOM 447 C C . GLY A 1 65 ? 9.646 -4.382 -2.840 1.00 96.06 65 GLY A C 1
ATOM 448 O O . GLY A 1 65 ? 9.128 -4.318 -1.724 1.00 96.06 65 GLY A O 1
ATOM 449 N N . ALA A 1 66 ? 9.942 -5.551 -3.409 1.00 94.00 66 ALA A N 1
ATOM 450 C CA . ALA A 1 66 ? 9.772 -6.814 -2.697 1.00 94.00 66 ALA A CA 1
ATOM 451 C C . ALA A 1 66 ? 10.607 -6.825 -1.406 1.00 94.00 66 ALA A C 1
ATOM 453 O O . ALA A 1 66 ? 11.718 -6.300 -1.388 1.00 94.00 66 ALA A O 1
ATOM 454 N N . HIS A 1 67 ? 10.062 -7.408 -0.335 1.00 91.12 67 HIS A N 1
ATOM 455 C CA . HIS A 1 67 ? 10.686 -7.455 0.998 1.00 91.12 67 HIS A CA 1
ATOM 456 C C . HIS A 1 67 ? 11.023 -6.095 1.633 1.00 91.12 67 HIS A C 1
ATOM 458 O O . HIS A 1 67 ? 11.687 -6.060 2.665 1.00 91.12 67 HIS A O 1
ATOM 464 N N . CYS A 1 68 ? 10.578 -4.977 1.058 1.00 91.94 68 CYS A N 1
ATOM 465 C CA . CYS A 1 68 ? 10.886 -3.655 1.584 1.00 91.94 68 CYS A CA 1
ATOM 466 C C . CYS A 1 68 ? 9.972 -3.327 2.782 1.00 91.94 68 CYS A C 1
ATOM 468 O O . CYS A 1 68 ? 8.741 -3.362 2.637 1.00 91.94 68 CYS A O 1
ATOM 470 N N . PRO A 1 69 ? 10.535 -3.038 3.970 1.00 92.62 69 PRO A N 1
ATOM 471 C CA . PRO A 1 69 ? 9.769 -2.508 5.085 1.00 92.62 69 PRO A CA 1
ATOM 472 C C . PRO A 1 69 ? 9.525 -1.001 4.929 1.00 92.62 69 PRO A C 1
ATOM 474 O O . PRO A 1 69 ? 10.430 -0.227 4.634 1.00 92.62 69 PRO A O 1
ATOM 477 N N . VAL A 1 70 ? 8.292 -0.576 5.184 1.00 92.94 70 VAL A N 1
ATOM 478 C CA . VAL A 1 70 ? 7.923 0.824 5.405 1.00 92.94 70 VAL A CA 1
ATOM 479 C C . VAL A 1 70 ? 7.521 0.958 6.864 1.00 92.94 70 VAL A C 1
ATOM 481 O O . VAL A 1 70 ? 6.659 0.215 7.341 1.00 92.94 70 VAL A O 1
ATOM 484 N N . ASP A 1 71 ? 8.143 1.895 7.569 1.00 93.44 71 ASP A N 1
ATOM 485 C CA . ASP A 1 71 ? 7.924 2.084 9.001 1.00 93.44 71 ASP A CA 1
ATOM 486 C C . ASP A 1 71 ? 6.487 2.516 9.322 1.00 93.44 71 ASP A C 1
ATOM 488 O O . ASP A 1 71 ? 5.764 3.058 8.481 1.00 93.44 71 ASP A O 1
ATOM 492 N N . ALA A 1 72 ? 6.065 2.269 10.564 1.00 93.69 72 ALA A N 1
ATOM 493 C CA . ALA A 1 72 ? 4.807 2.787 11.096 1.00 93.69 72 ALA A CA 1
ATOM 494 C C . ALA A 1 72 ? 4.760 4.317 10.989 1.00 93.69 72 ALA A C 1
ATOM 496 O O . ALA A 1 72 ? 5.781 4.972 11.181 1.00 93.69 72 ALA A O 1
ATOM 497 N N . GLU A 1 73 ? 3.585 4.872 10.677 1.00 94.25 73 GLU A N 1
ATOM 498 C CA . GLU A 1 73 ? 3.337 6.325 10.579 1.00 94.25 73 GLU A CA 1
ATOM 499 C C . GLU A 1 73 ? 4.191 7.068 9.534 1.00 94.25 73 GLU A C 1
ATOM 501 O O . GLU A 1 73 ? 4.061 8.280 9.360 1.00 94.25 73 GLU A O 1
ATOM 506 N N . ARG A 1 74 ? 5.034 6.351 8.781 1.00 95.56 74 ARG A N 1
ATOM 507 C CA . ARG A 1 74 ? 5.886 6.941 7.758 1.00 95.56 74 ARG A CA 1
ATOM 508 C C . ARG A 1 74 ? 5.045 7.496 6.619 1.00 95.56 74 ARG A C 1
ATOM 510 O O . ARG A 1 74 ? 4.185 6.808 6.068 1.00 95.56 74 ARG A O 1
ATOM 517 N N . ILE A 1 75 ? 5.367 8.721 6.224 1.00 96.12 75 ILE A N 1
ATOM 518 C CA . ILE A 1 75 ? 4.831 9.361 5.027 1.00 96.12 75 ILE A CA 1
ATOM 519 C C . ILE A 1 75 ? 5.862 9.187 3.914 1.00 96.12 75 ILE A C 1
ATOM 521 O O . ILE A 1 75 ? 7.008 9.615 4.044 1.00 96.12 75 ILE A O 1
ATOM 525 N N . VAL A 1 76 ? 5.465 8.527 2.831 1.00 94.69 76 VAL A N 1
ATOM 526 C CA . VAL A 1 76 ? 6.299 8.326 1.644 1.00 94.69 76 VAL A CA 1
ATOM 527 C C . 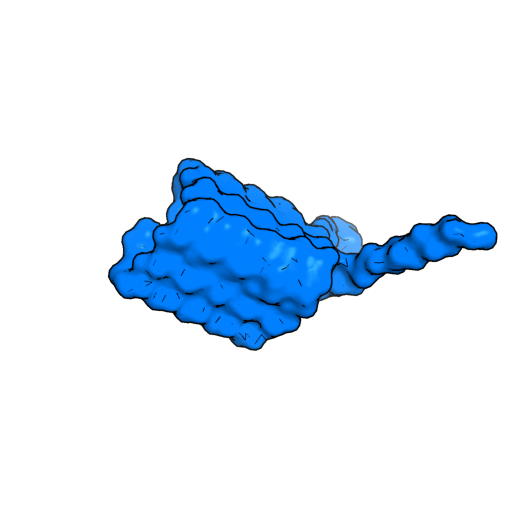VAL A 1 76 ? 5.793 9.260 0.556 1.00 94.69 76 VAL A C 1
ATOM 529 O O . VAL A 1 76 ? 4.623 9.183 0.182 1.00 94.69 76 VAL A O 1
ATOM 532 N N . ALA A 1 77 ? 6.664 10.148 0.079 1.00 95.19 77 ALA A N 1
ATOM 533 C CA . ALA A 1 77 ? 6.329 11.149 -0.927 1.00 95.19 77 ALA A CA 1
ATOM 534 C C . ALA A 1 77 ? 5.928 10.512 -2.267 1.00 95.19 77 ALA A C 1
ATOM 536 O O . ALA A 1 77 ? 6.334 9.391 -2.583 1.00 95.19 77 ALA A O 1
ATOM 537 N N . SER A 1 78 ? 5.142 11.241 -3.062 1.00 94.69 78 SER A N 1
ATOM 538 C CA . SER A 1 78 ? 4.671 10.781 -4.372 1.00 94.69 78 SER A CA 1
ATOM 539 C C . SER A 1 78 ? 5.822 10.319 -5.267 1.00 94.69 78 SER A C 1
ATOM 541 O O . SER A 1 78 ? 6.925 10.851 -5.183 1.00 94.69 78 SER A O 1
ATOM 543 N N . TYR A 1 79 ? 5.559 9.334 -6.127 1.00 94.25 79 TYR A N 1
ATOM 544 C CA . TYR A 1 79 ? 6.515 8.798 -7.114 1.00 94.25 79 TYR A CA 1
ATOM 545 C C . TYR A 1 79 ? 7.814 8.204 -6.538 1.00 94.25 79 TYR A C 1
ATOM 547 O O . TYR A 1 79 ? 8.724 7.836 -7.285 1.00 94.25 79 TYR A O 1
ATOM 555 N N . THR A 1 80 ? 7.900 8.044 -5.216 1.00 95.19 80 THR A N 1
ATOM 556 C CA . THR A 1 80 ? 9.072 7.456 -4.564 1.00 95.19 80 THR A CA 1
ATOM 557 C C . THR A 1 80 ? 9.157 5.961 -4.850 1.00 95.19 80 THR A C 1
ATOM 559 O O . THR A 1 80 ? 8.172 5.226 -4.735 1.00 95.19 80 THR A O 1
ATOM 562 N N . ARG A 1 81 ? 10.369 5.485 -5.149 1.00 96.00 81 ARG A N 1
ATOM 563 C CA . ARG A 1 81 ? 10.678 4.059 -5.279 1.00 96.00 81 ARG A CA 1
ATOM 564 C C . ARG A 1 81 ? 11.496 3.614 -4.077 1.00 96.00 81 ARG A C 1
ATOM 566 O O . ARG A 1 81 ? 12.628 4.049 -3.889 1.00 96.00 81 ARG A O 1
ATOM 573 N N . LEU A 1 82 ? 10.919 2.745 -3.260 1.00 91.88 82 LEU A N 1
ATOM 574 C CA . LEU A 1 82 ? 11.604 2.137 -2.129 1.00 91.88 82 LEU A CA 1
ATOM 575 C C . LEU A 1 82 ? 12.120 0.771 -2.561 1.00 91.88 82 LEU A C 1
ATOM 577 O O . LEU A 1 82 ? 11.343 -0.088 -2.970 1.00 91.88 82 LEU A O 1
ATOM 581 N N . ALA A 1 83 ? 13.427 0.565 -2.479 1.00 88.12 83 ALA A N 1
ATOM 582 C CA . ALA A 1 83 ? 14.033 -0.739 -2.690 1.00 88.12 83 ALA A CA 1
ATOM 583 C C . ALA A 1 83 ? 14.468 -1.300 -1.337 1.00 88.12 83 ALA A C 1
ATOM 585 O O . ALA A 1 83 ? 15.018 -0.571 -0.512 1.00 88.12 83 ALA A O 1
ATOM 586 N N . ALA A 1 84 ? 14.247 -2.596 -1.119 1.00 74.62 84 ALA A N 1
ATOM 587 C CA . ALA A 1 84 ? 14.957 -3.281 -0.054 1.00 74.62 84 ALA A CA 1
ATOM 588 C C . ALA A 1 84 ? 16.446 -3.265 -0.419 1.00 74.62 84 ALA A C 1
ATOM 590 O O . ALA A 1 84 ? 16.830 -3.766 -1.478 1.00 74.62 84 ALA A O 1
ATOM 591 N N . VAL A 1 85 ? 17.272 -2.671 0.434 1.00 60.38 85 VAL A N 1
ATOM 592 C CA . VAL A 1 85 ? 18.710 -2.928 0.391 1.00 60.38 85 VAL A CA 1
ATOM 593 C C . VAL A 1 85 ? 18.935 -4.321 0.968 1.00 60.38 85 VAL A C 1
ATOM 595 O O . VAL A 1 85 ? 18.326 -4.684 1.977 1.00 60.38 85 VAL A O 1
ATOM 598 N N . SER A 1 86 ? 19.736 -5.140 0.286 1.00 47.00 86 SER A N 1
ATOM 599 C CA . SER A 1 86 ? 20.086 -6.464 0.798 1.00 47.00 86 SER A CA 1
ATOM 600 C C . SER A 1 86 ? 20.736 -6.294 2.172 1.00 47.00 86 SER A C 1
ATOM 602 O O . SER A 1 86 ? 21.635 -5.470 2.333 1.00 47.00 86 SER A O 1
ATOM 604 N N . ALA A 1 87 ? 20.322 -7.093 3.158 1.00 45.59 87 ALA A N 1
ATOM 605 C CA . ALA A 1 87 ? 20.998 -7.162 4.456 1.00 45.59 87 ALA A CA 1
ATOM 606 C C . ALA A 1 87 ? 22.489 -7.554 4.323 1.00 45.59 87 ALA A C 1
ATOM 608 O O . ALA A 1 87 ? 23.267 -7.366 5.252 1.00 45.59 87 ALA A O 1
ATOM 609 N N . GLU A 1 88 ? 22.907 -8.064 3.159 1.00 43.03 88 GLU A N 1
ATOM 610 C CA . GLU A 1 88 ? 24.311 -8.342 2.847 1.00 43.03 88 GLU A CA 1
ATOM 611 C C . GLU A 1 88 ? 25.155 -7.064 2.659 1.00 43.03 88 GLU A C 1
ATOM 613 O O . GLU A 1 88 ? 26.363 -7.109 2.869 1.00 43.03 88 GLU A O 1
ATOM 618 N N . GLU A 1 89 ? 24.545 -5.915 2.334 1.00 41.44 89 GLU A N 1
ATOM 619 C CA . GLU A 1 89 ? 25.247 -4.623 2.199 1.00 41.44 89 GLU A CA 1
ATOM 620 C C . GLU A 1 89 ? 25.244 -3.787 3.495 1.00 41.44 89 GLU A C 1
ATOM 622 O O . GLU A 1 89 ? 26.103 -2.927 3.680 1.00 41.44 89 GLU A O 1
ATOM 627 N N . CYS A 1 90 ? 24.345 -4.076 4.440 1.00 35.34 90 CYS A N 1
ATOM 628 C CA . CYS A 1 90 ? 24.322 -3.475 5.776 1.00 35.34 90 CYS A CA 1
ATOM 629 C C . CYS A 1 90 ? 24.411 -4.587 6.819 1.00 35.34 90 CYS A C 1
ATOM 631 O O . CYS A 1 90 ? 23.394 -5.076 7.300 1.00 35.34 90 CYS A O 1
ATOM 633 N N . GLY A 1 91 ? 25.632 -5.018 7.141 1.00 35.97 91 GLY A N 1
ATOM 634 C CA . GLY A 1 91 ? 25.866 -6.195 7.974 1.00 35.97 91 GLY A CA 1
ATOM 635 C C . GLY A 1 91 ? 25.071 -6.222 9.287 1.00 35.97 91 GLY A C 1
ATOM 636 O O . GLY A 1 91 ? 25.433 -5.519 10.223 1.00 35.97 91 GLY A O 1
ATOM 637 N N . ALA A 1 92 ? 24.046 -7.083 9.360 1.00 36.41 92 ALA A N 1
ATOM 638 C CA . ALA A 1 92 ? 23.533 -7.768 10.558 1.00 36.41 92 ALA A CA 1
ATOM 639 C C . ALA A 1 92 ? 22.455 -8.818 10.164 1.00 36.41 92 ALA A C 1
ATOM 641 O O . ALA A 1 92 ? 21.892 -8.748 9.075 1.00 36.41 92 ALA A O 1
ATOM 642 N N . PRO A 1 93 ? 22.190 -9.829 11.015 1.00 37.84 93 PRO A N 1
ATOM 643 C CA . PRO A 1 93 ? 22.531 -11.226 10.798 1.00 37.84 93 PRO A CA 1
ATOM 644 C C . PRO A 1 93 ? 21.450 -12.058 10.089 1.00 37.84 93 PRO A C 1
ATOM 646 O O . PRO A 1 93 ? 20.252 -11.778 10.118 1.00 37.84 93 PRO A O 1
ATOM 649 N N . SER A 1 94 ? 21.922 -13.153 9.501 1.00 44.44 94 SER A N 1
ATOM 650 C CA . SER A 1 94 ? 21.147 -14.194 8.846 1.00 44.44 94 SER A CA 1
ATOM 651 C C . SER A 1 94 ? 20.374 -15.078 9.836 1.00 44.44 94 SER A C 1
ATOM 653 O O . SER A 1 94 ? 20.906 -15.553 10.837 1.00 44.44 94 SER A O 1
ATOM 655 N N . HIS A 1 95 ? 19.135 -15.369 9.436 1.00 40.00 95 HIS A N 1
ATOM 656 C CA . HIS A 1 95 ? 18.214 -16.423 9.877 1.00 40.00 95 HIS A CA 1
ATOM 657 C C . HIS A 1 95 ? 17.069 -16.106 10.860 1.00 40.00 95 HIS A C 1
ATOM 659 O O . HIS A 1 95 ? 17.161 -15.235 11.720 1.00 40.00 95 HIS A O 1
ATOM 665 N N . PRO A 1 96 ? 15.921 -16.801 10.661 1.00 57.72 96 PRO A N 1
ATOM 666 C CA . PRO A 1 96 ? 14.595 -16.310 10.987 1.00 57.72 96 PRO A CA 1
ATOM 667 C C . PRO A 1 96 ? 14.115 -16.902 12.307 1.00 57.72 96 PRO A C 1
ATOM 669 O O . PRO A 1 96 ? 14.234 -18.103 12.541 1.00 57.72 96 PRO A O 1
ATOM 672 N N . THR A 1 97 ? 13.510 -16.097 13.174 1.00 37.84 97 THR A N 1
ATOM 673 C CA . THR A 1 97 ? 12.808 -16.623 14.347 1.00 37.84 97 THR A CA 1
ATOM 674 C C . THR A 1 97 ? 11.663 -15.695 14.739 1.00 37.84 97 THR A C 1
ATOM 676 O O . THR A 1 97 ? 11.861 -14.561 15.149 1.00 37.84 97 THR A O 1
ATOM 679 N N . GLN A 1 98 ? 10.468 -16.279 14.640 1.00 34.47 98 GLN A N 1
ATOM 680 C CA . GLN A 1 98 ? 9.242 -15.987 15.382 1.00 34.47 98 GLN A CA 1
ATOM 681 C C . GLN A 1 98 ? 8.309 -14.859 14.928 1.00 34.47 98 GLN A C 1
ATOM 683 O O . GLN A 1 98 ? 8.541 -13.663 15.039 1.00 34.47 98 GLN A O 1
ATOM 688 N N . ALA A 1 99 ? 7.121 -15.334 14.554 1.00 36.69 99 ALA A N 1
ATOM 689 C CA . ALA A 1 99 ? 5.856 -14.644 14.660 1.00 36.69 99 ALA A CA 1
ATOM 690 C C . ALA A 1 99 ? 5.648 -14.066 16.070 1.00 36.69 99 ALA A C 1
ATOM 692 O O . ALA A 1 99 ? 5.254 -14.788 16.982 1.00 36.69 99 ALA A O 1
ATOM 693 N N . ARG A 1 100 ? 5.873 -12.762 16.227 1.00 36.25 100 ARG A N 1
ATOM 694 C CA . ARG A 1 100 ? 5.119 -11.821 17.071 1.00 36.25 100 ARG A CA 1
ATOM 695 C C . ARG A 1 100 ? 5.866 -10.494 17.051 1.00 36.25 100 ARG A C 1
ATOM 697 O O . ARG A 1 100 ? 7.068 -10.460 17.254 1.00 36.25 100 ARG A O 1
ATOM 704 N N . LEU A 1 101 ? 5.094 -9.430 16.873 1.00 35.41 101 LEU A N 1
ATOM 705 C CA . LEU A 1 101 ? 5.520 -8.046 16.715 1.00 35.41 101 LEU A CA 1
ATOM 706 C C . LEU A 1 101 ? 6.151 -7.724 15.357 1.00 35.41 101 LEU A C 1
ATOM 708 O O . LEU A 1 101 ? 6.999 -8.422 14.817 1.00 35.41 101 LEU A O 1
ATOM 712 N N . TRP A 1 102 ? 5.625 -6.634 14.818 1.00 39.25 102 TRP A N 1
ATOM 713 C CA . TRP A 1 102 ? 6.195 -5.785 13.787 1.00 39.25 102 TRP A CA 1
ATOM 714 C C . TRP A 1 102 ? 7.736 -5.870 13.715 1.00 39.25 102 TRP A C 1
ATOM 716 O O . TRP A 1 102 ? 8.366 -5.739 14.770 1.00 39.25 102 TRP A O 1
ATOM 726 N N . PRO A 1 103 ? 8.361 -6.063 12.534 1.00 42.81 103 PRO A N 1
ATOM 727 C CA . PRO A 1 103 ? 9.814 -5.994 12.448 1.00 42.81 103 PRO A CA 1
ATOM 728 C C . PRO A 1 103 ? 10.274 -4.591 12.864 1.00 42.81 103 PRO A C 1
ATOM 730 O O . PRO A 1 103 ? 9.677 -3.588 12.474 1.00 42.81 103 PRO A O 1
ATOM 733 N N . GLN A 1 104 ? 11.296 -4.547 13.719 1.00 35.28 104 GLN A N 1
ATOM 734 C CA . GLN A 1 104 ? 11.967 -3.313 14.126 1.00 35.28 104 GLN A CA 1
ATOM 735 C C . GLN A 1 104 ? 12.616 -2.655 12.896 1.00 35.28 104 GLN A C 1
ATOM 737 O O . GLN A 1 104 ? 13.057 -3.382 12.001 1.00 35.28 104 GLN A O 1
ATOM 742 N N . PRO A 1 105 ? 12.656 -1.313 12.835 1.00 39.31 105 PRO A N 1
ATOM 743 C CA . PRO A 1 105 ? 13.059 -0.582 11.642 1.00 39.31 105 PRO A CA 1
ATOM 744 C C . PRO A 1 105 ? 14.526 -0.875 11.316 1.00 39.31 105 PRO A C 1
ATOM 746 O O . PRO A 1 105 ? 15.432 -0.473 12.042 1.00 39.31 105 PRO A O 1
ATOM 749 N N . GLY A 1 106 ? 14.751 -1.601 10.222 1.00 38.59 106 GLY A N 1
ATOM 750 C CA . GLY A 1 106 ? 15.999 -1.540 9.473 1.00 38.59 106 GLY A CA 1
ATOM 751 C C . GLY A 1 106 ? 15.832 -0.449 8.425 1.00 38.59 106 GLY A C 1
ATOM 752 O O . GLY A 1 106 ? 14.885 -0.509 7.640 1.00 38.59 106 GLY A O 1
ATOM 753 N N . GLU A 1 107 ? 16.690 0.571 8.459 1.00 36.91 107 GLU A N 1
ATOM 754 C CA . GLU A 1 107 ? 16.603 1.741 7.582 1.00 36.91 107 GLU A CA 1
ATOM 755 C C . GLU A 1 107 ? 16.480 1.338 6.106 1.00 36.91 107 GLU A C 1
ATOM 757 O O . GLU A 1 107 ? 17.408 0.810 5.495 1.00 36.91 107 GLU A O 1
ATOM 762 N N . CYS A 1 108 ? 15.328 1.637 5.504 1.00 34.47 108 CYS A N 1
ATOM 763 C CA . CYS A 1 108 ? 15.208 1.679 4.054 1.00 34.47 108 CYS A CA 1
ATOM 764 C C . CYS A 1 108 ? 15.777 3.006 3.557 1.00 34.47 108 CYS A C 1
ATOM 766 O O . CYS A 1 108 ? 15.167 4.068 3.731 1.00 34.47 108 CYS A O 1
ATOM 768 N N . ILE A 1 109 ? 16.953 2.928 2.936 1.00 40.44 109 ILE A N 1
ATOM 769 C CA . ILE A 1 109 ? 17.605 4.061 2.286 1.00 40.44 109 ILE A CA 1
ATOM 770 C C . ILE A 1 109 ? 16.758 4.458 1.072 1.00 40.44 109 ILE A C 1
ATOM 772 O O . ILE A 1 109 ? 16.601 3.692 0.119 1.00 40.44 109 ILE A O 1
ATOM 776 N N . VAL A 1 110 ? 16.192 5.663 1.119 1.00 36.72 110 VAL A N 1
ATOM 777 C CA . VAL A 1 110 ? 15.470 6.262 -0.006 1.00 36.72 110 VAL A CA 1
ATOM 778 C C . VAL A 1 110 ? 16.496 6.587 -1.086 1.00 36.72 110 VAL A C 1
ATOM 780 O O . VAL A 1 110 ? 17.407 7.378 -0.853 1.00 36.72 110 VAL A O 1
ATOM 783 N N . ARG A 1 111 ? 16.366 5.986 -2.269 1.00 36.25 111 ARG A N 1
ATOM 784 C CA . ARG A 1 111 ? 17.037 6.498 -3.465 1.00 36.25 111 ARG A CA 1
ATOM 785 C C . ARG A 1 111 ? 16.010 7.317 -4.230 1.00 36.25 111 ARG A C 1
ATOM 787 O O . ARG A 1 111 ? 15.112 6.755 -4.853 1.00 36.25 111 ARG A O 1
ATOM 794 N N . GLU A 1 112 ? 16.116 8.638 -4.127 1.00 31.72 112 GLU A N 1
ATOM 795 C CA . GLU A 1 112 ? 15.384 9.545 -5.007 1.00 31.72 112 GLU A CA 1
ATOM 796 C C . GLU A 1 112 ? 15.818 9.242 -6.443 1.00 31.72 112 GLU A C 1
ATOM 798 O O . GLU A 1 112 ? 17.010 9.255 -6.767 1.00 31.72 112 GLU A O 1
ATOM 803 N N . ALA A 1 113 ? 14.856 8.879 -7.290 1.00 38.31 113 ALA A N 1
ATOM 804 C CA . ALA A 1 113 ? 15.102 8.770 -8.715 1.00 38.31 113 ALA A CA 1
ATOM 805 C C . ALA A 1 113 ? 15.386 10.190 -9.214 1.00 38.31 113 ALA A C 1
ATOM 807 O O . ALA A 1 113 ? 14.483 11.021 -9.235 1.00 38.31 113 ALA A O 1
ATOM 808 N N . ARG A 1 114 ? 16.648 10.482 -9.542 1.00 37.00 114 ARG A N 1
ATOM 809 C CA . ARG A 1 114 ? 17.004 11.714 -10.246 1.00 37.00 114 ARG A CA 1
ATOM 810 C C . ARG A 1 114 ? 16.302 11.690 -11.600 1.00 37.00 114 ARG A C 1
ATOM 812 O O . ARG A 1 114 ? 16.487 10.740 -12.357 1.00 37.00 114 ARG A O 1
ATOM 819 N N . GLU A 1 115 ? 15.489 12.704 -11.860 1.00 45.16 115 GLU A N 1
ATOM 820 C CA . GLU A 1 115 ? 15.039 13.034 -13.207 1.00 45.16 115 GLU A CA 1
ATOM 821 C C . GLU A 1 115 ? 16.287 13.451 -13.999 1.00 45.16 115 GLU A C 1
ATOM 823 O O . GLU A 1 115 ? 16.940 14.442 -13.676 1.00 45.16 115 GLU A O 1
ATOM 828 N N . GLU A 1 116 ? 16.687 12.624 -14.968 1.00 49.09 116 GLU A N 1
ATOM 829 C CA . GLU A 1 116 ? 17.532 13.074 -16.074 1.00 49.09 116 GLU A CA 1
ATOM 830 C C . GLU A 1 116 ? 16.660 14.011 -16.914 1.00 49.09 116 GLU A C 1
ATOM 832 O O . GLU A 1 116 ? 15.807 13.573 -17.685 1.00 49.09 116 GLU A O 1
ATOM 837 N N . GLU A 1 117 ? 16.815 15.313 -16.680 1.00 51.62 117 GLU A N 1
ATOM 838 C CA . GLU A 1 117 ? 16.414 16.341 -17.631 1.00 51.62 117 GLU A CA 1
ATOM 839 C C . GLU A 1 117 ? 17.377 16.247 -18.825 1.00 51.62 117 GLU A C 1
ATOM 841 O O . GLU A 1 117 ? 18.519 16.702 -18.755 1.00 51.62 117 GLU A O 1
ATOM 846 N N . ASP A 1 118 ? 16.934 15.582 -19.893 1.00 54.12 118 ASP A N 1
ATOM 847 C CA . ASP A 1 118 ? 17.536 15.702 -21.221 1.00 54.12 118 ASP A CA 1
ATOM 848 C C . ASP A 1 118 ? 17.190 17.094 -21.787 1.00 54.12 118 ASP A C 1
ATOM 850 O O . ASP A 1 118 ? 16.045 17.333 -22.185 1.00 54.12 118 ASP A O 1
ATOM 854 N N . GLU A 1 119 ? 18.177 17.993 -21.853 1.00 53.56 119 GLU A N 1
ATOM 855 C CA . GLU A 1 119 ? 18.199 19.140 -22.779 1.00 53.56 119 GLU A CA 1
ATOM 856 C C . GLU A 1 119 ? 19.593 19.328 -23.398 1.00 53.56 119 GLU A C 1
ATOM 858 O O . GLU A 1 119 ? 20.602 19.304 -22.652 1.00 53.56 119 GLU A O 1
#